Protein AF-A0A0M8V8G7-F1 (afdb_monomer_lite)

Radius of gyration: 13.83 Å; chains: 1; bounding box: 37×20×39 Å

Secondary structure (DSSP, 8-state):
-HHHHHHHTT-GGGHHHHHHHHHHHHHHHT-HHHHHHHHHHHHHHTTTSTTTHHHHHHHHHTTPPPPS-PPP--SS-HHHHHHHHHHHHHHHHHHHHT-

Structure (mmCIF, N/CA/C/O backbone):
data_AF-A0A0M8V8G7-F1
#
_entry.id   AF-A0A0M8V8G7-F1
#
loop_
_atom_site.group_PDB
_atom_site.id
_atom_site.type_symbol
_atom_site.label_atom_id
_atom_site.label_alt_id
_atom_site.label_comp_id
_atom_site.label_asym_id
_atom_site.label_entity_id
_atom_site.label_seq_id
_atom_site.pdbx_PDB_ins_code
_atom_site.Cartn_x
_atom_site.Cartn_y
_atom_site.Cartn_z
_atom_site.occupancy
_atom_site.B_iso_or_equiv
_atom_site.auth_seq_id
_atom_site.auth_comp_id
_atom_site.auth_asym_id
_atom_site.auth_atom_id
_atom_site.pdbx_PDB_model_num
ATOM 1 N N . MET A 1 1 ? 15.963 0.815 6.895 1.00 80.31 1 MET A N 1
ATOM 2 C CA . MET A 1 1 ? 16.691 -0.471 6.863 1.00 80.31 1 MET A CA 1
ATOM 3 C C . MET A 1 1 ? 16.254 -1.332 5.677 1.00 80.31 1 MET A C 1
ATOM 5 O O . MET A 1 1 ? 17.092 -1.571 4.824 1.00 80.31 1 MET A O 1
ATOM 9 N N . LEU A 1 2 ? 14.971 -1.701 5.532 1.00 89.25 2 LEU A N 1
ATOM 10 C CA . LEU A 1 2 ? 14.540 -2.574 4.422 1.00 89.25 2 LEU A CA 1
ATOM 11 C C . LEU A 1 2 ? 14.585 -1.915 3.025 1.00 89.25 2 LEU A C 1
ATOM 13 O O . LEU A 1 2 ? 15.069 -2.539 2.090 1.00 89.25 2 LEU A O 1
ATOM 17 N N . ARG A 1 3 ? 14.184 -0.639 2.886 1.00 88.62 3 ARG A N 1
ATOM 18 C CA . ARG A 1 3 ? 14.319 0.116 1.617 1.00 88.62 3 ARG A CA 1
ATOM 19 C C . ARG A 1 3 ? 15.758 0.127 1.091 1.00 88.62 3 ARG A C 1
ATOM 21 O O . ARG A 1 3 ? 16.007 -0.196 -0.059 1.00 88.62 3 ARG A O 1
ATOM 28 N N . THR A 1 4 ? 16.709 0.429 1.971 1.00 91.56 4 THR A N 1
ATOM 29 C CA . THR A 1 4 ? 18.144 0.433 1.657 1.00 91.56 4 THR A CA 1
ATOM 30 C C . THR A 1 4 ? 18.645 -0.953 1.252 1.00 91.56 4 THR A C 1
ATOM 32 O O . THR A 1 4 ? 19.463 -1.065 0.351 1.00 91.56 4 THR A O 1
ATOM 35 N N . GLN A 1 5 ? 18.158 -2.021 1.891 1.00 91.94 5 GLN A N 1
ATOM 36 C CA . GLN A 1 5 ? 18.540 -3.387 1.518 1.00 91.94 5 GLN A CA 1
ATOM 37 C C . GLN A 1 5 ? 18.008 -3.782 0.138 1.00 91.94 5 GLN A C 1
ATOM 39 O O . GLN A 1 5 ? 18.734 -4.427 -0.614 1.00 91.94 5 GLN A O 1
ATOM 44 N N . ILE A 1 6 ? 16.778 -3.382 -0.200 1.00 91.50 6 ILE A N 1
ATOM 45 C CA . ILE A 1 6 ? 16.205 -3.572 -1.539 1.00 91.50 6 ILE A CA 1
ATOM 46 C C . ILE A 1 6 ? 17.072 -2.873 -2.593 1.00 91.50 6 ILE A C 1
ATOM 48 O O . ILE A 1 6 ? 17.417 -3.497 -3.596 1.00 91.50 6 ILE A O 1
ATOM 52 N N . ASP A 1 7 ? 17.464 -1.625 -2.325 1.00 92.06 7 ASP A N 1
ATOM 53 C CA . ASP A 1 7 ? 18.309 -0.823 -3.215 1.00 92.06 7 ASP A CA 1
ATOM 54 C C . ASP A 1 7 ? 19.686 -1.466 -3.438 1.00 92.06 7 ASP A C 1
ATOM 56 O O . ASP A 1 7 ? 20.051 -1.818 -4.557 1.00 92.06 7 ASP A O 1
ATOM 60 N N . VAL A 1 8 ? 20.415 -1.736 -2.349 1.00 94.94 8 VAL A N 1
ATOM 61 C CA . VAL A 1 8 ? 21.773 -2.309 -2.396 1.00 94.94 8 VAL A CA 1
ATOM 62 C C . VAL A 1 8 ? 21.792 -3.706 -3.024 1.00 94.94 8 VAL A C 1
ATOM 64 O O . VAL A 1 8 ? 22.781 -4.083 -3.649 1.00 94.94 8 VAL A O 1
ATOM 67 N N . SER A 1 9 ? 20.708 -4.476 -2.894 1.00 94.94 9 SER A N 1
ATOM 68 C CA . SER A 1 9 ? 20.598 -5.809 -3.506 1.00 94.94 9 SER A CA 1
ATOM 69 C C . SER A 1 9 ? 20.178 -5.767 -4.981 1.00 94.94 9 SER A C 1
ATOM 71 O O . SER A 1 9 ? 20.072 -6.822 -5.603 1.00 94.94 9 SER A O 1
ATOM 73 N N . GLY A 1 10 ? 19.887 -4.585 -5.539 1.00 93.25 10 GLY A N 1
ATOM 74 C CA . GLY A 1 10 ? 19.392 -4.434 -6.909 1.00 93.25 10 GLY A CA 1
ATOM 75 C C . GLY A 1 10 ? 17.984 -4.999 -7.127 1.00 93.25 10 GLY A C 1
ATOM 76 O O . GLY A 1 10 ? 17.584 -5.244 -8.263 1.00 93.25 10 GLY A O 1
ATOM 77 N N . LEU A 1 11 ? 17.212 -5.220 -6.058 1.00 93.12 11 LEU A N 1
ATOM 78 C CA . LEU A 1 11 ? 15.865 -5.800 -6.113 1.00 93.12 11 LEU A CA 1
ATOM 79 C C . LEU A 1 11 ? 14.782 -4.719 -6.155 1.00 93.12 11 LEU A C 1
ATOM 81 O O . LEU A 1 11 ? 13.711 -4.889 -5.580 1.00 93.12 11 LEU A O 1
ATOM 85 N N . THR A 1 12 ? 15.049 -3.599 -6.824 1.00 90.06 12 THR A N 1
ATOM 86 C CA . THR A 1 12 ? 14.205 -2.391 -6.800 1.00 90.06 12 THR A CA 1
ATOM 87 C C . THR A 1 12 ? 12.756 -2.634 -7.234 1.00 90.06 12 THR A C 1
ATOM 89 O O . THR A 1 12 ? 11.853 -1.943 -6.771 1.00 90.06 12 THR A O 1
ATOM 92 N N . TRP A 1 13 ? 12.493 -3.688 -8.012 1.00 89.44 13 TRP A N 1
ATOM 93 C CA . TRP A 1 13 ? 11.142 -4.164 -8.339 1.00 89.44 13 TRP A CA 1
ATOM 94 C C . TRP A 1 13 ? 10.285 -4.533 -7.108 1.00 89.44 13 TRP A C 1
ATOM 96 O O . TRP A 1 13 ? 9.062 -4.597 -7.209 1.00 89.44 13 TRP A O 1
ATOM 106 N N . LEU A 1 14 ? 10.894 -4.749 -5.935 1.00 92.75 14 LEU A N 1
ATOM 107 C CA . LEU A 1 14 ? 10.201 -4.986 -4.664 1.00 92.75 14 LEU A CA 1
ATOM 108 C C . LEU A 1 14 ? 9.716 -3.705 -3.972 1.00 92.75 14 LEU A C 1
ATOM 110 O O . LEU A 1 14 ? 8.917 -3.804 -3.036 1.00 92.75 14 LEU A O 1
ATOM 114 N N . PHE A 1 15 ? 10.163 -2.514 -4.392 1.00 93.44 15 PHE A N 1
ATOM 115 C CA . PHE A 1 15 ? 9.761 -1.261 -3.745 1.00 93.44 15 PHE A CA 1
ATOM 116 C C . PHE A 1 15 ? 8.242 -1.064 -3.707 1.00 93.44 15 PHE A C 1
ATOM 118 O O . PHE A 1 15 ? 7.732 -0.827 -2.611 1.00 93.44 15 PHE A O 1
ATOM 125 N N . PRO A 1 16 ? 7.483 -1.239 -4.809 1.00 94.06 16 PRO A N 1
ATOM 126 C CA . PRO A 1 16 ? 6.039 -1.029 -4.775 1.00 94.06 16 PRO A CA 1
ATOM 127 C C . PRO A 1 16 ? 5.311 -1.945 -3.782 1.00 94.06 16 PRO A C 1
ATOM 129 O O . PRO A 1 16 ? 4.376 -1.524 -3.097 1.00 94.06 16 PRO A O 1
ATOM 132 N N . LEU A 1 17 ? 5.776 -3.192 -3.647 1.00 93.38 17 LEU A N 1
ATOM 133 C CA . LEU A 1 17 ? 5.231 -4.141 -2.678 1.00 93.38 17 LEU A CA 1
ATOM 134 C C . LEU A 1 17 ? 5.518 -3.697 -1.237 1.00 93.38 17 LEU A C 1
ATOM 136 O O . LEU A 1 17 ? 4.615 -3.718 -0.398 1.00 93.38 17 LEU A O 1
ATOM 140 N N . LEU A 1 18 ? 6.756 -3.280 -0.949 1.00 94.31 18 LEU A N 1
ATOM 141 C CA . LEU A 1 18 ? 7.130 -2.777 0.373 1.00 94.31 18 LEU A CA 1
ATOM 142 C C . LEU A 1 18 ? 6.326 -1.527 0.744 1.00 94.31 18 LEU A C 1
ATOM 144 O O . LEU A 1 18 ? 5.769 -1.467 1.840 1.00 94.31 18 LEU A O 1
ATOM 148 N N . GLU A 1 19 ? 6.247 -0.546 -0.155 1.00 95.50 19 GLU A N 1
ATOM 149 C CA . GLU A 1 19 ? 5.490 0.683 0.089 1.00 95.50 19 GLU A CA 1
ATOM 150 C C . GLU A 1 19 ? 4.010 0.385 0.343 1.00 95.50 19 GLU A C 1
ATOM 152 O O . GLU A 1 19 ? 3.440 0.918 1.288 1.00 95.50 19 GLU A O 1
ATOM 157 N N . THR A 1 20 ? 3.408 -0.546 -0.405 1.00 95.94 20 THR A N 1
ATOM 158 C CA . THR A 1 20 ? 2.017 -0.975 -0.176 1.00 95.94 20 THR A CA 1
ATOM 159 C C . THR A 1 20 ? 1.826 -1.581 1.217 1.00 95.94 20 THR A C 1
ATOM 161 O O . THR A 1 20 ? 0.857 -1.263 1.913 1.00 95.94 20 THR A O 1
ATOM 164 N N . ALA A 1 21 ? 2.755 -2.435 1.661 1.00 95.88 21 ALA A N 1
ATOM 165 C CA . ALA A 1 21 ? 2.708 -3.023 2.998 1.00 95.88 21 ALA A CA 1
ATOM 166 C C . ALA A 1 21 ? 2.837 -1.958 4.101 1.00 95.88 21 ALA A C 1
ATOM 168 O O . ALA A 1 21 ? 2.151 -2.036 5.124 1.00 95.88 21 ALA A O 1
ATOM 169 N N . LEU A 1 22 ? 3.678 -0.943 3.886 1.00 96.31 22 LEU A N 1
ATOM 170 C CA . LEU A 1 22 ? 3.830 0.175 4.814 1.00 96.31 22 LEU A CA 1
ATOM 171 C C . LEU A 1 22 ? 2.604 1.091 4.811 1.00 96.31 22 LEU A C 1
ATOM 173 O O . LEU A 1 22 ? 2.142 1.464 5.884 1.00 96.31 22 LEU A O 1
ATOM 177 N N . SER A 1 23 ? 1.998 1.373 3.655 1.00 97.38 23 SER A N 1
ATOM 178 C CA . SER A 1 23 ? 0.725 2.098 3.595 1.00 97.38 23 SER A CA 1
ATOM 179 C C . SER A 1 23 ? -0.359 1.382 4.404 1.00 97.38 23 SER A C 1
ATOM 181 O O . SER A 1 23 ? -1.054 2.020 5.192 1.00 97.38 23 SER A O 1
ATOM 183 N N . PHE A 1 24 ? -0.467 0.051 4.291 1.00 97.69 24 PHE A N 1
ATOM 184 C CA . PHE A 1 24 ? -1.390 -0.728 5.125 1.00 97.69 24 PHE A CA 1
ATOM 185 C C . PHE A 1 24 ? -1.074 -0.586 6.618 1.00 97.69 24 PHE A C 1
ATOM 187 O O . PHE A 1 24 ? -1.978 -0.364 7.422 1.00 97.69 24 PHE A O 1
ATOM 194 N N . HIS A 1 25 ? 0.203 -0.691 6.994 1.00 97.06 25 HIS A N 1
ATOM 195 C CA . HIS A 1 25 ? 0.642 -0.529 8.378 1.00 97.06 25 HIS A CA 1
ATOM 196 C C . HIS A 1 25 ? 0.252 0.842 8.945 1.00 97.06 25 HIS A C 1
ATOM 198 O O . HIS A 1 25 ? -0.438 0.901 9.963 1.00 97.06 25 HIS A O 1
ATOM 204 N N . HIS A 1 26 ? 0.632 1.925 8.268 1.00 97.56 26 HIS A N 1
ATOM 205 C CA . HIS A 1 26 ? 0.369 3.288 8.722 1.00 97.56 26 HIS A CA 1
ATOM 206 C C . HIS A 1 26 ? -1.130 3.597 8.777 1.00 97.56 26 HIS A C 1
ATOM 208 O O . HIS A 1 26 ? -1.601 4.178 9.754 1.00 97.56 26 HIS A O 1
ATOM 214 N N . ALA A 1 27 ? -1.913 3.129 7.799 1.00 97.69 27 ALA A N 1
ATOM 215 C CA . ALA A 1 27 ? -3.369 3.267 7.826 1.00 97.69 27 ALA A CA 1
ATOM 216 C C . ALA A 1 27 ? -3.993 2.544 9.031 1.00 97.69 27 ALA A C 1
ATOM 218 O O . ALA A 1 27 ? -4.834 3.108 9.730 1.00 97.69 27 ALA A O 1
ATOM 219 N N . VAL A 1 28 ? -3.531 1.326 9.336 1.00 97.75 28 VAL A N 1
ATOM 220 C CA . VAL A 1 28 ? -3.978 0.566 10.514 1.00 97.75 28 VAL A CA 1
ATOM 221 C C . VAL A 1 28 ? -3.605 1.257 11.832 1.00 97.75 28 VAL A C 1
ATOM 223 O O . VAL A 1 28 ? -4.315 1.131 12.833 1.00 97.75 28 VAL A O 1
ATOM 226 N N . ARG A 1 29 ? -2.482 1.977 11.854 1.00 96.69 29 ARG A N 1
ATOM 227 C CA . ARG A 1 29 ? -1.976 2.700 13.027 1.00 96.69 29 ARG A CA 1
ATOM 228 C C . ARG A 1 29 ? -2.552 4.111 13.180 1.00 96.69 29 ARG A C 1
ATOM 230 O O . ARG A 1 29 ? -2.425 4.685 14.257 1.00 96.69 29 ARG A O 1
ATOM 237 N N . GLY A 1 30 ? -3.211 4.647 12.152 1.00 95.25 30 GLY A N 1
ATOM 238 C CA . GLY A 1 30 ? -3.667 6.041 12.118 1.00 95.25 30 GLY A CA 1
ATOM 239 C C . GLY A 1 30 ? -2.533 7.052 11.896 1.00 95.25 30 GLY A C 1
ATOM 240 O O . GLY A 1 30 ? -2.674 8.225 12.239 1.00 95.25 30 GLY A O 1
ATOM 241 N N . GLU A 1 31 ? -1.409 6.610 11.333 1.00 96.69 31 GLU A N 1
ATOM 242 C CA . GLU A 1 31 ? -0.207 7.408 11.065 1.00 96.69 31 GLU A CA 1
ATOM 243 C C . GLU A 1 31 ? -0.348 8.100 9.694 1.00 96.69 31 GLU A C 1
ATOM 245 O O . GLU A 1 31 ? 0.195 7.666 8.679 1.00 96.69 31 GLU A O 1
ATOM 250 N N . HIS A 1 32 ? -1.167 9.155 9.637 1.00 93.50 32 HIS A N 1
ATOM 251 C CA . HIS A 1 32 ? -1.602 9.780 8.378 1.00 93.50 32 HIS A CA 1
ATOM 252 C C . HIS A 1 32 ? -0.467 10.427 7.569 1.00 93.50 32 HIS A C 1
ATOM 254 O O . HIS A 1 32 ? -0.514 10.392 6.333 1.00 93.50 32 HIS A O 1
ATOM 260 N N . ASP A 1 33 ? 0.530 10.996 8.247 1.00 95.69 33 ASP A N 1
ATOM 261 C CA . ASP A 1 33 ? 1.683 11.638 7.607 1.00 95.69 33 ASP A CA 1
ATOM 262 C C . ASP A 1 33 ? 2.623 10.593 7.003 1.00 95.69 33 ASP A C 1
ATOM 264 O O . ASP A 1 33 ? 2.967 10.678 5.825 1.00 95.69 33 ASP A O 1
ATOM 268 N N . ASP A 1 34 ? 2.941 9.536 7.754 1.00 96.44 34 ASP A N 1
ATOM 269 C CA . ASP A 1 34 ? 3.747 8.421 7.251 1.00 96.44 34 ASP A CA 1
ATOM 270 C C . ASP A 1 34 ? 3.044 7.699 6.092 1.00 96.44 34 ASP A C 1
ATOM 272 O O . ASP A 1 34 ? 3.658 7.349 5.080 1.00 96.44 34 ASP A O 1
ATOM 276 N N . LEU A 1 35 ? 1.719 7.549 6.171 1.00 96.06 35 LEU A N 1
ATOM 277 C CA . LEU A 1 35 ? 0.915 7.071 5.052 1.00 96.06 35 LEU A CA 1
ATOM 278 C C . LEU A 1 35 ? 1.061 7.981 3.819 1.00 96.06 35 LEU A C 1
ATOM 280 O O . LEU A 1 35 ? 1.223 7.478 2.711 1.00 96.06 35 LEU A O 1
ATOM 284 N N . ALA A 1 36 ? 1.020 9.306 3.979 1.00 94.75 36 ALA A N 1
ATOM 285 C CA . ALA A 1 36 ? 1.202 10.225 2.854 1.00 94.75 36 ALA A CA 1
ATOM 286 C C . ALA A 1 36 ? 2.597 10.081 2.220 1.00 94.75 36 ALA A C 1
ATOM 288 O O . ALA A 1 36 ? 2.707 10.040 0.992 1.00 94.75 36 ALA A O 1
ATOM 289 N N . VAL A 1 37 ? 3.639 9.936 3.044 1.00 95.38 37 VAL A N 1
ATOM 290 C CA . VAL A 1 37 ? 5.021 9.715 2.591 1.00 95.38 37 VAL A CA 1
ATOM 291 C C . VAL A 1 37 ? 5.149 8.398 1.819 1.00 95.38 37 VAL A C 1
ATOM 293 O O . VAL A 1 37 ? 5.716 8.388 0.728 1.00 95.38 37 VAL A O 1
ATOM 296 N N . THR A 1 38 ? 4.584 7.298 2.326 1.00 95.38 38 THR A N 1
ATOM 297 C CA . THR A 1 38 ? 4.634 5.995 1.627 1.00 95.38 38 THR A CA 1
ATOM 298 C C . THR A 1 38 ? 3.882 6.007 0.301 1.00 95.38 3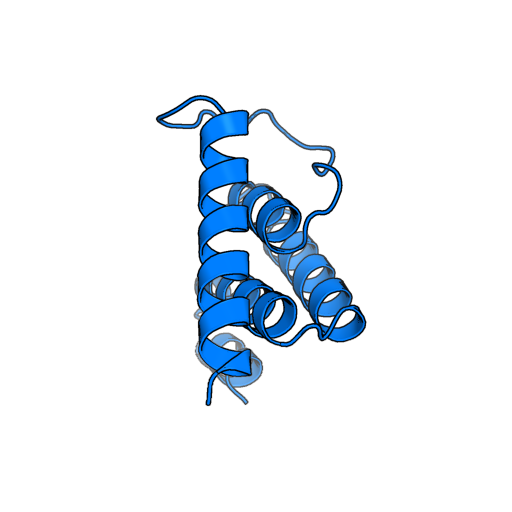8 THR A C 1
ATOM 300 O O . THR A 1 38 ? 4.380 5.484 -0.691 1.00 95.38 38 THR A O 1
ATOM 303 N N . VAL A 1 39 ? 2.723 6.672 0.229 1.00 94.56 39 VAL A N 1
ATOM 304 C CA . VAL A 1 39 ? 1.993 6.825 -1.040 1.00 94.56 39 VAL A CA 1
ATOM 305 C C . VAL A 1 39 ? 2.792 7.660 -2.046 1.00 94.56 39 VAL A C 1
ATOM 307 O O . VAL A 1 39 ? 2.763 7.356 -3.238 1.00 94.56 39 VAL A O 1
ATOM 310 N N . ALA A 1 40 ? 3.513 8.693 -1.601 1.00 92.94 40 ALA A N 1
ATOM 311 C CA . ALA A 1 40 ? 4.386 9.474 -2.478 1.00 92.94 40 ALA A CA 1
ATOM 312 C C . ALA A 1 40 ? 5.552 8.628 -3.019 1.00 92.94 40 ALA A C 1
ATOM 314 O O . ALA A 1 40 ? 5.763 8.600 -4.231 1.00 92.94 40 ALA A O 1
ATOM 315 N N . GLY A 1 41 ? 6.237 7.874 -2.152 1.00 91.75 41 GLY A N 1
ATOM 316 C CA . GLY A 1 41 ? 7.310 6.962 -2.565 1.00 91.75 41 GLY A CA 1
ATOM 317 C C . GLY A 1 41 ? 6.820 5.857 -3.504 1.00 91.75 41 GLY A C 1
ATOM 318 O O . GLY A 1 41 ? 7.488 5.519 -4.477 1.00 91.75 41 GLY A O 1
ATOM 319 N N . LEU A 1 42 ? 5.608 5.346 -3.279 1.00 93.31 42 LEU A N 1
ATOM 320 C CA . LEU A 1 42 ? 4.977 4.379 -4.172 1.00 93.31 42 LEU A CA 1
ATOM 321 C C . LEU A 1 42 ? 4.714 4.966 -5.563 1.00 93.31 42 LEU A C 1
ATOM 323 O O . LEU A 1 42 ? 5.010 4.312 -6.556 1.00 93.31 42 LEU A O 1
ATOM 327 N N . ARG A 1 43 ? 4.200 6.201 -5.644 1.00 92.25 43 ARG A N 1
ATOM 328 C CA . ARG A 1 43 ? 3.983 6.894 -6.928 1.00 92.25 43 ARG A CA 1
ATOM 329 C C . ARG A 1 43 ? 5.280 7.074 -7.704 1.00 92.25 43 ARG A C 1
ATOM 331 O O . ARG A 1 43 ? 5.279 6.868 -8.913 1.00 92.25 43 ARG A O 1
ATOM 338 N N . GLU A 1 4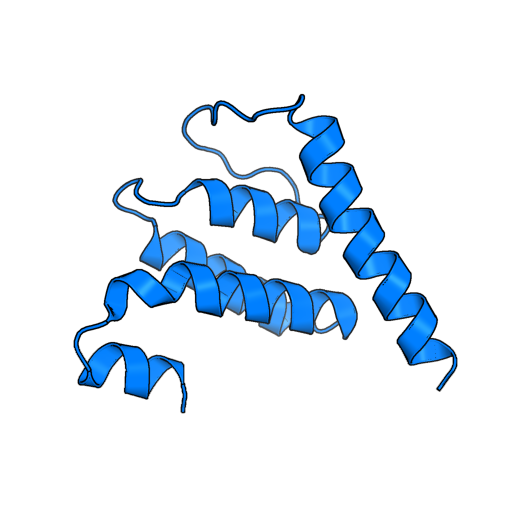4 ? 6.356 7.448 -7.016 1.00 91.56 44 GLU A N 1
ATOM 339 C CA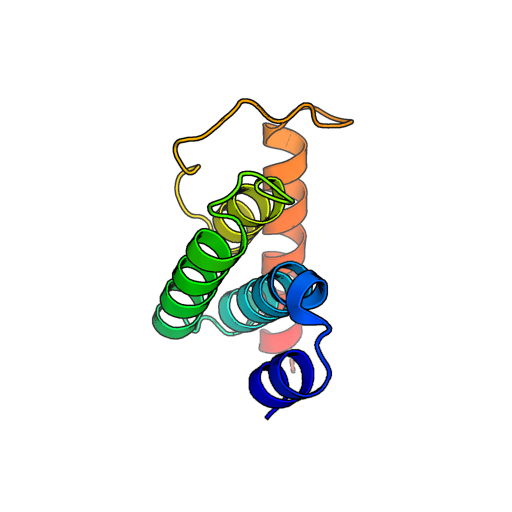 . GLU A 1 44 ? 7.686 7.577 -7.612 1.00 91.56 44 GLU A CA 1
ATOM 340 C C . GLU A 1 44 ? 8.191 6.224 -8.131 1.00 91.56 44 GLU A C 1
ATOM 342 O O . GLU A 1 44 ? 8.589 6.114 -9.289 1.00 91.56 44 GLU A O 1
ATOM 347 N N . ALA A 1 45 ? 8.078 5.165 -7.324 1.00 89.94 45 ALA A N 1
ATOM 348 C CA . ALA A 1 45 ? 8.512 3.821 -7.702 1.00 89.94 45 ALA A CA 1
ATOM 349 C C . ALA A 1 45 ? 7.735 3.235 -8.896 1.00 89.94 45 ALA A C 1
ATOM 351 O O . ALA A 1 45 ? 8.266 2.384 -9.605 1.00 89.94 45 ALA A O 1
ATOM 352 N N . THR A 1 46 ? 6.497 3.682 -9.130 1.00 91.44 46 THR A N 1
ATOM 353 C CA . THR A 1 46 ? 5.637 3.215 -10.232 1.00 91.44 46 THR A CA 1
ATOM 354 C C . THR A 1 46 ? 5.480 4.243 -11.356 1.00 91.44 46 THR A C 1
ATOM 356 O O . THR A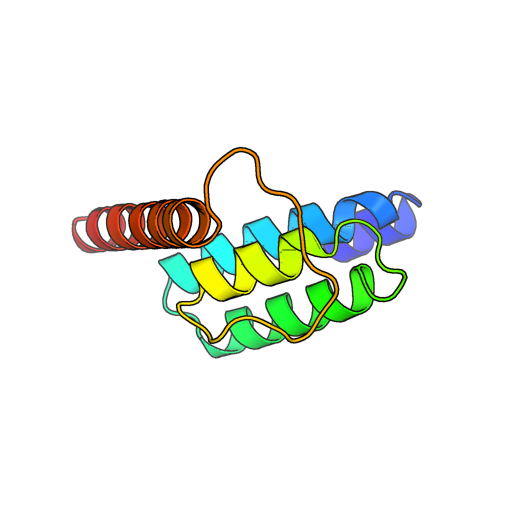 1 46 ? 4.555 4.139 -12.163 1.00 91.44 46 THR A O 1
ATOM 359 N N . MET A 1 47 ? 6.328 5.278 -11.418 1.00 89.12 47 MET A N 1
ATOM 360 C CA . MET A 1 47 ? 6.194 6.362 -12.408 1.00 89.12 47 MET A CA 1
ATOM 361 C C . MET A 1 47 ? 6.292 5.881 -13.860 1.00 89.12 47 MET A C 1
ATOM 363 O O . MET A 1 47 ? 5.722 6.502 -14.754 1.00 89.12 47 MET A O 1
ATOM 367 N N . ASN A 1 48 ? 7.006 4.782 -14.103 1.00 87.25 48 ASN A N 1
ATOM 368 C CA . ASN A 1 48 ? 7.124 4.169 -15.426 1.00 87.25 48 ASN A CA 1
ATOM 369 C C . ASN A 1 48 ? 5.841 3.434 -15.873 1.00 87.25 48 ASN A C 1
ATOM 371 O O . ASN A 1 48 ? 5.785 2.946 -16.998 1.00 87.25 48 ASN A O 1
ATOM 375 N N . GLY A 1 49 ? 4.820 3.364 -15.012 1.00 84.88 49 GLY A N 1
ATOM 376 C CA . GLY A 1 49 ? 3.554 2.677 -15.252 1.00 84.88 49 GLY A CA 1
ATOM 377 C C . GLY A 1 49 ? 3.523 1.236 -14.740 1.00 84.88 49 GLY A C 1
ATOM 378 O O . GLY A 1 49 ? 2.432 0.697 -14.528 1.00 84.88 49 GLY A O 1
ATOM 379 N N . ASP A 1 50 ? 4.680 0.628 -14.468 1.00 87.94 50 ASP A N 1
ATOM 380 C CA . ASP A 1 50 ? 4.736 -0.710 -13.894 1.00 87.94 50 ASP A CA 1
ATOM 381 C C . ASP A 1 50 ? 4.156 -0.685 -12.488 1.00 87.94 50 ASP A C 1
ATOM 383 O O . ASP A 1 50 ? 4.453 0.181 -11.665 1.00 87.94 50 ASP A O 1
ATOM 387 N N . PHE A 1 51 ? 3.300 -1.663 -12.211 1.00 90.31 51 PHE A N 1
ATOM 388 C CA . PHE A 1 51 ? 2.656 -1.815 -10.914 1.00 90.31 51 PHE A CA 1
ATOM 389 C C . PHE A 1 51 ? 1.862 -0.584 -10.426 1.00 90.31 51 PHE A C 1
ATOM 391 O O . PHE A 1 51 ? 1.570 -0.482 -9.234 1.00 90.31 51 PHE A O 1
ATOM 398 N N . ALA A 1 52 ? 1.435 0.316 -11.325 1.00 89.81 52 ALA A N 1
ATOM 399 C CA . ALA A 1 52 ? 0.657 1.517 -10.985 1.00 89.81 52 ALA A CA 1
ATOM 400 C C . ALA A 1 52 ? -0.638 1.215 -10.198 1.00 89.81 52 ALA A C 1
ATOM 402 O O . ALA A 1 52 ? -1.144 2.060 -9.455 1.00 89.81 52 ALA A O 1
ATOM 403 N N . TYR A 1 53 ? -1.149 -0.017 -10.294 1.00 90.62 53 TYR A N 1
ATOM 404 C CA . TYR A 1 53 ? -2.281 -0.493 -9.503 1.00 90.62 53 TYR A CA 1
ATOM 405 C C . TYR A 1 53 ? -2.031 -0.468 -7.989 1.00 90.62 53 TYR A C 1
ATOM 407 O O . TYR A 1 53 ? -2.984 -0.291 -7.228 1.00 90.62 53 TYR A O 1
ATOM 415 N N . TYR A 1 54 ? -0.778 -0.566 -7.529 1.00 93.94 54 TYR A N 1
ATOM 416 C CA . TYR A 1 54 ? -0.464 -0.418 -6.109 1.00 93.94 54 TYR A CA 1
ATOM 417 C C . TYR A 1 54 ? -0.783 0.988 -5.593 1.00 93.94 54 TYR A C 1
ATOM 419 O O . TYR A 1 54 ? -1.238 1.115 -4.460 1.00 93.94 54 TYR A O 1
ATOM 427 N N . VAL A 1 55 ? -0.639 2.039 -6.410 1.00 93.56 55 VAL A N 1
ATOM 428 C CA . VAL A 1 55 ? -1.000 3.410 -6.003 1.00 93.56 55 VAL A CA 1
ATOM 429 C C . VAL A 1 55 ? -2.505 3.516 -5.739 1.00 93.56 55 VAL A C 1
ATOM 431 O O . VAL A 1 55 ? -2.924 4.142 -4.764 1.00 93.56 55 VAL A O 1
ATOM 434 N N . VAL A 1 56 ? -3.330 2.878 -6.576 1.00 92.69 56 VAL A N 1
ATOM 435 C CA . VAL A 1 56 ? -4.790 2.841 -6.391 1.00 92.69 56 VAL A CA 1
ATOM 436 C C . VAL A 1 56 ? -5.167 2.038 -5.145 1.00 92.69 56 VAL A C 1
ATOM 438 O O . VAL A 1 56 ? -6.011 2.482 -4.366 1.00 92.69 56 VAL A O 1
ATOM 441 N N . ILE A 1 57 ? -4.492 0.911 -4.895 1.00 94.94 57 ILE A N 1
ATOM 442 C CA . ILE A 1 57 ? -4.658 0.131 -3.658 1.00 94.94 57 ILE A CA 1
ATOM 443 C C . ILE A 1 57 ? -4.285 0.966 -2.427 1.00 94.94 57 ILE A C 1
ATOM 445 O O . ILE A 1 57 ? -5.050 1.012 -1.467 1.00 94.94 57 ILE A O 1
ATOM 449 N N . ALA A 1 58 ? -3.146 1.658 -2.447 1.00 95.62 58 ALA A N 1
ATOM 450 C CA . ALA A 1 58 ? -2.684 2.465 -1.321 1.00 95.62 58 ALA A CA 1
ATOM 451 C C . ALA A 1 58 ? -3.605 3.666 -1.045 1.00 95.62 58 ALA A C 1
ATOM 453 O O . ALA A 1 58 ? -3.833 4.017 0.114 1.00 95.62 58 ALA A O 1
ATOM 454 N N . ALA A 1 59 ? -4.203 4.253 -2.089 1.00 93.69 59 ALA A N 1
ATOM 455 C CA . ALA A 1 59 ? -5.249 5.259 -1.929 1.00 93.69 59 ALA A CA 1
ATOM 456 C C . ALA A 1 59 ? -6.491 4.681 -1.232 1.00 93.69 59 ALA A C 1
ATOM 458 O O . ALA A 1 59 ? -6.981 5.287 -0.283 1.00 93.69 59 ALA A O 1
ATOM 459 N N . ALA A 1 60 ? -6.948 3.487 -1.624 1.00 95.06 60 ALA A N 1
ATOM 460 C CA . ALA A 1 60 ? -8.074 2.816 -0.973 1.00 95.06 60 ALA A CA 1
ATOM 461 C C . ALA A 1 60 ? -7.784 2.461 0.494 1.00 95.06 60 ALA A C 1
ATOM 463 O O . ALA A 1 60 ? -8.605 2.729 1.365 1.00 95.06 60 ALA A O 1
ATOM 464 N N . ILE A 1 61 ? -6.594 1.917 0.778 1.00 96.75 61 ILE A N 1
ATOM 465 C CA . ILE A 1 61 ? -6.100 1.633 2.136 1.00 96.75 61 ILE A CA 1
ATOM 466 C C . ILE A 1 61 ? -6.171 2.882 3.022 1.00 96.75 61 ILE A C 1
ATOM 468 O O . ILE A 1 61 ? -6.550 2.798 4.188 1.00 96.75 61 ILE A O 1
ATOM 472 N N . GLY A 1 62 ? -5.799 4.034 2.465 1.00 94.06 62 GLY A N 1
ATOM 473 C CA . GLY A 1 62 ? -5.772 5.309 3.168 1.00 94.06 62 GLY A CA 1
ATOM 474 C C . GLY A 1 62 ? -7.086 6.082 3.196 1.00 94.06 62 GLY A C 1
ATOM 475 O O . GLY A 1 62 ? -7.066 7.222 3.650 1.00 94.06 62 GLY A O 1
ATOM 476 N N . ASP A 1 63 ? -8.169 5.522 2.653 1.00 92.62 63 ASP A N 1
ATOM 477 C CA . ASP A 1 63 ? -9.427 6.226 2.386 1.00 92.62 63 ASP A CA 1
ATOM 478 C C . ASP A 1 63 ? -9.241 7.574 1.658 1.00 92.62 63 ASP A C 1
ATOM 480 O O . ASP A 1 63 ? -9.847 8.597 1.973 1.00 92.62 63 ASP A O 1
ATOM 484 N N . ARG A 1 64 ? -8.335 7.588 0.676 1.00 90.19 64 ARG A N 1
ATOM 485 C CA . ARG A 1 64 ? -7.998 8.767 -0.127 1.00 90.19 64 ARG A CA 1
ATOM 486 C C . ARG A 1 64 ? -8.701 8.716 -1.486 1.00 90.19 64 ARG A C 1
ATOM 488 O O . ARG A 1 64 ? -9.000 7.627 -1.983 1.00 90.19 64 ARG A O 1
ATOM 495 N N . PRO A 1 65 ? -8.918 9.877 -2.134 1.00 88.44 65 PRO A N 1
ATOM 496 C CA . PRO A 1 65 ? -9.401 9.921 -3.507 1.00 88.44 65 PRO A CA 1
ATOM 497 C C . PRO A 1 65 ? -8.515 9.100 -4.445 1.00 88.44 65 PRO A C 1
ATOM 499 O O . PRO A 1 65 ? -7.292 9.037 -4.269 1.00 88.44 65 PRO A O 1
ATOM 502 N N . ARG A 1 66 ? -9.135 8.498 -5.465 1.00 85.06 66 ARG A N 1
ATOM 503 C CA . ARG A 1 66 ? -8.399 7.744 -6.478 1.00 85.06 66 ARG A CA 1
ATOM 504 C C . ARG A 1 66 ? -7.380 8.662 -7.175 1.00 85.06 66 ARG A C 1
ATOM 506 O O . ARG A 1 66 ? -7.752 9.763 -7.575 1.00 85.06 66 ARG A O 1
ATOM 513 N N . PRO A 1 67 ? -6.123 8.219 -7.356 1.00 86.25 67 PRO A N 1
ATOM 514 C CA . PRO A 1 67 ? -5.165 8.892 -8.223 1.00 86.25 67 PRO A CA 1
ATOM 515 C C . PRO A 1 67 ? -5.688 9.053 -9.652 1.00 86.25 67 PRO A C 1
ATOM 517 O O . PRO A 1 67 ? -6.324 8.139 -10.181 1.00 86.25 67 PRO A O 1
ATOM 520 N N . ASP A 1 68 ? -5.305 10.140 -10.314 1.00 82.88 68 ASP A N 1
ATOM 521 C CA . ASP A 1 68 ? -5.310 10.172 -11.775 1.00 82.88 68 ASP A CA 1
ATOM 522 C C . ASP A 1 68 ? -4.303 9.149 -12.317 1.00 82.88 68 ASP A C 1
ATOM 524 O O . ASP A 1 68 ? -3.238 8.933 -11.727 1.00 82.88 68 ASP A O 1
ATOM 528 N N . GLY A 1 69 ? -4.638 8.501 -13.430 1.00 76.12 69 GLY A N 1
ATOM 529 C CA . GLY A 1 69 ? -3.794 7.466 -14.013 1.00 76.12 69 GLY A CA 1
ATOM 530 C C . GLY A 1 69 ? -4.520 6.601 -15.041 1.00 76.12 69 GLY A C 1
ATOM 531 O O . GLY A 1 69 ? -5.713 6.801 -15.294 1.00 76.12 69 GLY A O 1
ATOM 532 N N . PRO A 1 70 ? -3.800 5.645 -15.653 1.00 73.69 70 PRO A N 1
ATOM 533 C CA . PRO A 1 70 ? -4.392 4.717 -16.603 1.00 73.69 70 PRO A CA 1
ATOM 534 C C . PRO A 1 70 ? -5.500 3.896 -15.938 1.00 73.69 70 PRO A C 1
ATOM 536 O O . PRO A 1 70 ? -5.427 3.554 -14.756 1.00 73.69 70 PRO A O 1
ATOM 539 N N . ALA A 1 71 ? -6.526 3.556 -16.718 1.00 78.75 71 ALA A N 1
ATOM 540 C CA . ALA A 1 71 ? -7.558 2.638 -16.266 1.00 78.75 71 ALA A CA 1
ATOM 541 C C . ALA A 1 71 ? -6.934 1.258 -16.006 1.00 78.75 71 ALA A C 1
ATOM 543 O O . ALA A 1 71 ? -6.304 0.676 -16.889 1.00 78.75 71 ALA A O 1
ATOM 544 N N . ILE A 1 72 ? -7.111 0.741 -14.791 1.00 87.81 72 ILE A N 1
ATOM 545 C CA . ILE A 1 72 ? -6.666 -0.599 -14.408 1.00 87.81 72 ILE A CA 1
ATOM 546 C C . ILE A 1 72 ? -7.817 -1.564 -14.653 1.00 87.81 72 ILE A C 1
ATOM 548 O O . ILE A 1 72 ? -8.937 -1.335 -14.194 1.00 87.81 72 ILE A O 1
ATOM 552 N N . GLN A 1 73 ? -7.537 -2.660 -15.353 1.00 90.12 73 GLN A N 1
ATOM 553 C CA . GLN A 1 73 ? -8.490 -3.750 -15.489 1.00 90.12 73 GLN A CA 1
ATOM 554 C C . GLN A 1 73 ? -8.398 -4.658 -14.261 1.00 90.12 73 GLN A C 1
ATOM 556 O O . GLN A 1 73 ? -7.505 -5.497 -14.145 1.00 90.12 73 GLN A O 1
ATOM 561 N N . TRP A 1 74 ? -9.320 -4.460 -13.329 1.00 91.75 74 TRP A N 1
ATOM 562 C CA . TRP A 1 74 ? -9.470 -5.300 -12.149 1.00 91.75 74 TRP A CA 1
ATOM 563 C C . TRP A 1 74 ? -10.216 -6.603 -12.479 1.00 91.75 74 TRP A C 1
ATOM 565 O O . TRP A 1 74 ? -10.924 -6.690 -13.482 1.00 91.75 74 TRP A O 1
ATOM 575 N N . LEU A 1 75 ? -10.039 -7.627 -11.636 1.00 93.25 75 LEU A N 1
ATOM 576 C CA . LEU A 1 75 ? -10.777 -8.896 -11.748 1.00 93.25 75 LEU A CA 1
ATOM 577 C C . LEU A 1 75 ? -12.253 -8.745 -11.352 1.00 93.25 75 LEU A C 1
ATOM 579 O O . LEU A 1 75 ? -13.118 -9.373 -11.953 1.00 93.25 75 LEU A O 1
ATOM 583 N N . ASP A 1 76 ? -12.508 -7.908 -10.349 1.00 93.69 76 ASP A N 1
ATOM 584 C CA . ASP A 1 76 ? -13.833 -7.452 -9.931 1.00 93.69 76 ASP A CA 1
ATOM 585 C C . ASP A 1 76 ? -13.993 -5.972 -10.311 1.00 93.69 76 ASP A C 1
ATOM 587 O O . ASP A 1 76 ? -13.045 -5.344 -10.783 1.00 93.69 76 ASP A O 1
ATOM 591 N N . ASP A 1 77 ? -15.161 -5.373 -10.080 1.00 91.50 77 ASP A N 1
ATOM 592 C CA . ASP A 1 77 ? -15.296 -3.927 -10.236 1.00 91.50 77 ASP A CA 1
ATOM 593 C C . ASP A 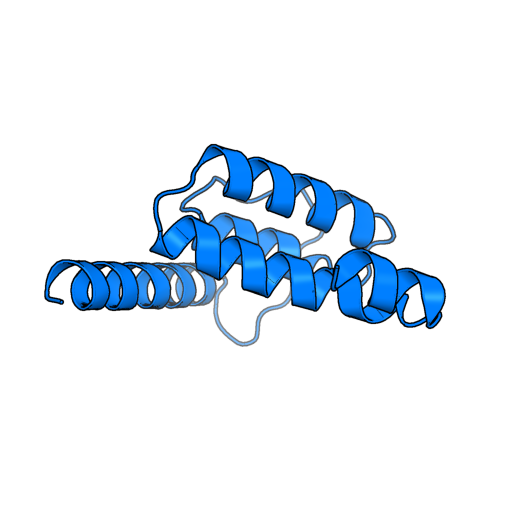1 77 ? -14.392 -3.167 -9.245 1.00 91.50 77 ASP A C 1
ATOM 595 O O . ASP A 1 77 ? -14.100 -3.611 -8.130 1.00 91.50 77 ASP A O 1
ATOM 599 N N . GLU A 1 78 ? -13.923 -1.994 -9.666 1.00 89.50 78 GLU A N 1
ATOM 600 C CA . GLU A 1 78 ? -12.953 -1.214 -8.901 1.00 89.50 78 GLU A CA 1
ATOM 601 C C . GLU A 1 78 ? -13.474 -0.803 -7.519 1.00 89.50 78 GLU A C 1
ATOM 603 O O . GLU A 1 78 ? -12.714 -0.797 -6.550 1.00 89.50 78 GLU A O 1
ATOM 608 N N . HIS A 1 79 ? -14.764 -0.484 -7.414 1.00 90.38 79 HIS A N 1
ATOM 609 C CA . HIS A 1 79 ? -15.374 -0.086 -6.152 1.00 90.38 79 HIS A CA 1
ATOM 610 C C . HIS A 1 79 ? -15.303 -1.230 -5.136 1.00 90.38 79 HIS A C 1
ATOM 612 O O . HIS A 1 79 ? -14.799 -1.033 -4.030 1.00 90.38 79 HIS A O 1
ATOM 618 N N . THR A 1 80 ? -15.679 -2.445 -5.542 1.00 94.00 80 THR A N 1
ATOM 619 C CA . THR A 1 80 ? -15.545 -3.659 -4.727 1.00 94.00 80 THR A CA 1
ATOM 620 C C . THR A 1 80 ? -14.099 -3.895 -4.283 1.00 94.00 80 THR A C 1
ATOM 622 O O . THR A 1 80 ? -13.852 -4.243 -3.124 1.00 94.00 80 THR A O 1
ATOM 625 N N . VAL A 1 81 ? -13.112 -3.691 -5.164 1.00 92.44 81 VAL A N 1
ATOM 626 C CA . VAL A 1 81 ? -11.689 -3.816 -4.794 1.00 92.44 81 VAL A CA 1
ATOM 627 C C . VAL A 1 81 ? -11.308 -2.794 -3.718 1.00 92.44 81 VAL A C 1
ATOM 629 O O . VAL A 1 81 ? -10.680 -3.161 -2.721 1.00 92.44 81 VAL A O 1
ATOM 632 N N . GLN A 1 82 ? -11.703 -1.529 -3.882 1.00 92.19 82 GLN A N 1
ATOM 633 C CA . GLN A 1 82 ? -11.411 -0.469 -2.913 1.00 92.19 82 GLN A CA 1
ATOM 634 C C . GLN A 1 82 ? -12.075 -0.733 -1.553 1.00 92.19 82 GLN A C 1
ATOM 636 O O . GLN A 1 82 ? -11.423 -0.615 -0.513 1.00 92.19 82 GLN A O 1
ATOM 641 N N . GLU A 1 83 ? -13.347 -1.136 -1.543 1.00 94.75 83 GLU A N 1
ATOM 642 C CA . GLU A 1 83 ? -14.080 -1.467 -0.318 1.00 94.75 83 GLU A CA 1
ATOM 643 C C . GLU A 1 83 ? -13.449 -2.632 0.441 1.00 94.75 83 GLU A C 1
ATOM 645 O O . GLU A 1 83 ? -13.313 -2.564 1.664 1.00 94.75 83 GLU A O 1
ATOM 650 N N . ARG A 1 84 ? -12.996 -3.679 -0.261 1.00 95.94 84 ARG A N 1
ATOM 651 C CA . ARG A 1 84 ? -12.305 -4.810 0.375 1.00 95.94 84 ARG A CA 1
ATOM 652 C C . ARG A 1 84 ? -11.026 -4.365 1.081 1.00 95.94 84 ARG A C 1
ATOM 654 O O . ARG A 1 84 ? -10.783 -4.793 2.209 1.00 95.94 84 ARG A O 1
ATOM 661 N N . TRP A 1 85 ? -10.229 -3.491 0.466 1.00 96.06 85 TRP A N 1
ATOM 662 C CA . TRP A 1 85 ? -9.027 -2.950 1.109 1.00 96.06 85 TRP A CA 1
ATOM 663 C C . TRP A 1 85 ? -9.357 -2.100 2.337 1.00 96.06 85 TRP A C 1
ATOM 665 O O . TRP A 1 85 ? -8.771 -2.330 3.400 1.00 96.06 85 TRP A O 1
ATOM 675 N N . ARG A 1 86 ? -10.334 -1.188 2.231 1.00 95.38 86 ARG A N 1
ATOM 676 C CA . ARG A 1 86 ? -10.814 -0.393 3.377 1.00 95.38 86 ARG A CA 1
ATOM 677 C C . ARG A 1 86 ? -11.279 -1.293 4.522 1.00 95.38 86 ARG A C 1
ATOM 679 O O . ARG A 1 86 ? -10.849 -1.114 5.660 1.00 95.38 86 ARG A O 1
ATOM 686 N N . ALA A 1 87 ? -12.088 -2.309 4.222 1.00 97.06 87 ALA A N 1
ATOM 687 C CA . ALA A 1 87 ? -12.614 -3.240 5.215 1.00 97.06 87 ALA A CA 1
ATOM 688 C C . ALA A 1 87 ? -11.501 -3.975 5.982 1.00 97.06 87 ALA A C 1
ATOM 690 O O . ALA A 1 87 ? -11.599 -4.132 7.201 1.00 97.06 87 ALA A O 1
ATOM 691 N N . GLN A 1 88 ? -10.416 -4.375 5.308 1.00 97.38 88 GLN A N 1
ATOM 692 C CA . GLN A 1 88 ? -9.266 -5.016 5.960 1.00 97.38 88 GLN A CA 1
ATOM 693 C C . GLN A 1 88 ? -8.548 -4.076 6.937 1.00 97.38 88 GLN A C 1
ATOM 695 O O . GLN A 1 88 ? -8.202 -4.488 8.051 1.00 97.38 88 GLN A O 1
ATOM 700 N N . VAL A 1 89 ? -8.355 -2.810 6.552 1.00 97.62 89 VAL A N 1
ATOM 701 C CA . VAL A 1 89 ? -7.774 -1.784 7.432 1.00 97.62 89 VAL A CA 1
ATOM 702 C C . VAL A 1 89 ? -8.674 -1.575 8.647 1.00 97.62 89 VAL A C 1
ATOM 704 O O . VAL A 1 89 ? -8.214 -1.723 9.780 1.00 97.62 89 VAL A O 1
ATOM 707 N N . THR A 1 90 ? -9.973 -1.334 8.440 1.00 97.06 90 THR A N 1
ATOM 708 C CA . THR A 1 90 ? -10.946 -1.124 9.522 1.00 97.06 90 THR A CA 1
ATOM 709 C C . THR A 1 90 ? -10.999 -2.309 10.485 1.00 97.06 90 THR A C 1
ATOM 711 O O . THR A 1 90 ? -10.935 -2.118 11.703 1.00 97.06 90 THR A O 1
ATOM 714 N N . ALA A 1 91 ? -11.052 -3.538 9.963 1.00 97.75 91 ALA A N 1
ATOM 715 C CA . ALA A 1 91 ? -11.075 -4.749 10.776 1.00 97.75 91 ALA A CA 1
ATOM 716 C C . ALA A 1 91 ? -9.811 -4.887 11.637 1.00 97.75 91 ALA A C 1
ATOM 718 O O . ALA A 1 91 ? -9.884 -5.308 12.798 1.00 97.75 91 ALA A O 1
ATOM 719 N N . ARG A 1 92 ? -8.634 -4.516 11.111 1.00 97.06 92 ARG A N 1
ATOM 720 C CA . ARG A 1 92 ? -7.409 -4.571 11.912 1.00 97.06 92 ARG A CA 1
ATOM 721 C C . ARG A 1 92 ? -7.275 -3.413 12.894 1.00 97.06 92 ARG A C 1
ATOM 723 O O . ARG A 1 92 ? -6.836 -3.675 14.013 1.00 97.06 92 ARG A O 1
ATOM 730 N N . CYS A 1 93 ? -7.699 -2.204 12.532 1.00 96.00 93 CYS A N 1
ATOM 731 C CA . CYS A 1 93 ? -7.827 -1.081 13.463 1.00 96.00 93 CYS A CA 1
ATOM 732 C C . CYS A 1 93 ? -8.669 -1.481 14.676 1.00 96.00 93 CYS A C 1
ATOM 734 O O . CYS A 1 93 ? -8.220 -1.328 15.808 1.00 96.00 93 CYS A O 1
ATOM 736 N N . ALA A 1 94 ? -9.859 -2.047 14.444 1.00 96.12 94 ALA A N 1
ATOM 737 C CA . ALA A 1 94 ? -10.739 -2.511 15.511 1.00 96.12 94 ALA A CA 1
ATOM 738 C C . ALA A 1 94 ? -10.024 -3.528 16.411 1.00 96.12 94 ALA A C 1
ATOM 740 O O . ALA A 1 94 ? -9.963 -3.344 17.622 1.00 96.12 94 ALA A O 1
ATOM 741 N N . ARG A 1 95 ? -9.378 -4.541 15.821 1.00 95.12 95 ARG A N 1
ATOM 742 C CA . ARG A 1 95 ? -8.628 -5.550 16.582 1.00 95.12 95 ARG A CA 1
ATOM 743 C C . ARG A 1 95 ? -7.515 -4.956 17.450 1.00 95.12 95 ARG A C 1
ATOM 745 O O . ARG A 1 95 ? -7.334 -5.422 18.564 1.00 95.12 95 ARG A O 1
ATOM 752 N N . LEU A 1 96 ? -6.767 -3.967 16.957 1.00 93.94 96 LEU A N 1
ATOM 753 C CA . LEU A 1 96 ? -5.683 -3.337 17.723 1.00 93.94 96 LEU A CA 1
ATOM 754 C C . LEU A 1 96 ? -6.181 -2.403 18.831 1.00 93.94 96 LEU A C 1
ATOM 756 O O . LEU A 1 96 ? -5.451 -2.195 19.788 1.00 93.94 96 LEU A O 1
ATOM 760 N N . ARG A 1 97 ? -7.394 -1.848 18.720 1.00 89.62 97 ARG A N 1
ATOM 761 C CA . ARG A 1 97 ? -8.011 -1.040 19.789 1.00 89.62 97 ARG A CA 1
ATOM 762 C C . ARG A 1 97 ? -8.564 -1.885 20.943 1.00 89.62 97 ARG A C 1
ATOM 764 O O . ARG A 1 97 ? -8.880 -1.333 21.989 1.00 89.62 97 ARG A O 1
ATOM 771 N N . HIS A 1 98 ? -8.733 -3.18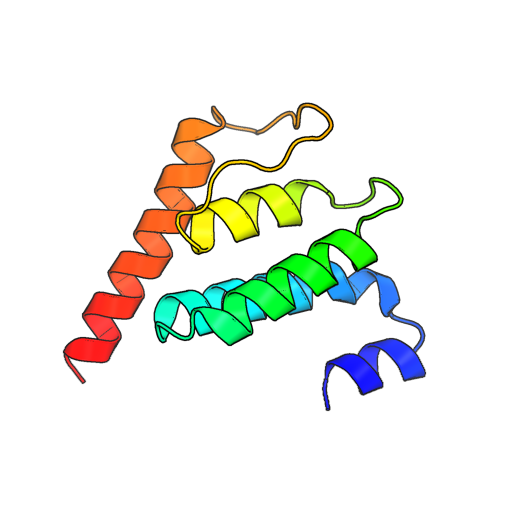9 20.730 1.00 78.00 98 HIS A N 1
ATOM 772 C CA . HIS A 1 98 ? -9.226 -4.145 21.728 1.00 78.00 98 HIS A CA 1
ATOM 773 C C . HIS A 1 98 ? -8.105 -4.958 22.404 1.00 78.00 98 HIS A C 1
ATOM 775 O O . HIS A 1 98 ? -8.407 -5.885 23.153 1.00 78.00 98 HIS A O 1
ATOM 781 N N . LEU A 1 99 ? -6.838 -4.633 22.122 1.00 71.19 99 LEU A N 1
ATOM 782 C CA . LEU A 1 99 ? -5.644 -5.159 22.794 1.00 71.19 99 LEU A CA 1
ATOM 783 C C . LEU A 1 99 ? -5.087 -4.097 23.742 1.00 71.19 99 LEU A C 1
ATOM 785 O O . LEU A 1 99 ? -4.586 -4.499 24.812 1.00 71.19 99 LEU A O 1
#

Foldseek 3Di:
DVCVVCVVVVVLVCLLVVLLVQLLVCLLVVVLVSLVVSLVSNCVSCVVVPPCVSNQLSCLSNVHDGDDDDDDDDPDDSVVSSVVNVVVSVVSSVVVVVD

Sequence (99 aa):
MLRTQIDVSGLTWLFPLLETALSFHHAVRGEHDDLAVTVAGLREATMNGDFAYYVVIAAAIGDRPRPDGPAIQWLDDEHTVQERWRAQVTARCARLRHL

pLDDT: mean 92.2, std 5.18, range [71.19, 97.75]